Protein AF-A0A946Z8Q9-F1 (afdb_monomer)

Solvent-accessible surface area (backbone atoms only — not comparable to full-atom values): 5931 Å² total; per-residue (Å²): 140,80,82,81,82,78,81,79,78,79,78,78,73,75,74,75,56,94,86,62,81,88,84,80,86,64,91,68,65,74,88,68,70,53,39,60,85,47,65,48,72,38,86,86,81,73,43,79,38,34,37,30,40,34,45,59,48,85,63,48,77,48,76,58,93,95,43,80,46,76,53,61,46,21,22,44,54,72,86,50,52,94,92,63,60,55,75,99

Nearest PDB structures (foldseek):
  3qc2-assembly1_A  TM=9.408E-01  e=6.663E-05  Bacteroides ovatus ATCC 8483
  3qc2-assembly2_B  TM=9.417E-01  e=1.160E-04  Bacteroides ovatus ATCC 8483
  3r67-assembly2_B  TM=9.187E-01  e=1.678E-04  Bacteroides thetaiotaomicron VPI-5482
  5a7v-assembly2_B  TM=9.314E-01  e=1.578E-04  Bacteroides thetaiotaomicron
  3taw-assembly1_A  TM=9.002E-01  e=2.147E-04  Parabacteroides distasonis ATCC 8503

Radius of gyration: 23.04 Å; Cα contacts (8 Å, |Δi|>4): 105; chains: 1; bounding box: 38×58×70 Å

Secondary structure (DSSP, 8-state):
-------------PPPPTTPPP----TT--S----TT--EE-TTTSSEE-TTSS-EEEEEEEEETTEEEEEEEEBS-SS--TT---B-

Mean predicted aligned error: 9.03 Å

Structure (mmCIF, N/CA/C/O backbone):
data_AF-A0A946Z8Q9-F1
#
_entry.id   AF-A0A946Z8Q9-F1
#
loop_
_atom_site.group_PDB
_atom_site.id
_atom_site.type_symbol
_atom_site.label_atom_id
_atom_site.label_alt_id
_atom_site.label_comp_id
_atom_site.label_asym_id
_atom_site.label_entity_id
_atom_site.label_seq_id
_atom_site.pdbx_PDB_ins_code
_atom_site.Cartn_x
_atom_site.Cartn_y
_atom_site.Cartn_z
_atom_site.occupancy
_atom_site.B_iso_or_equiv
_atom_site.auth_seq_id
_atom_site.auth_comp_id
_atom_site.auth_asym_id
_atom_site.auth_atom_id
_atom_site.pdbx_PDB_model_num
ATOM 1 N N . MET A 1 1 ? 8.476 39.417 -50.509 1.00 44.69 1 MET A N 1
ATOM 2 C CA . MET A 1 1 ? 9.517 39.043 -49.532 1.00 44.69 1 MET A CA 1
ATOM 3 C C . MET A 1 1 ? 8.791 38.616 -48.263 1.00 44.69 1 MET A C 1
ATOM 5 O O . MET A 1 1 ? 8.455 39.462 -47.452 1.00 44.69 1 MET A O 1
ATOM 9 N N . VAL A 1 2 ? 8.411 37.343 -48.159 1.00 41.16 2 VAL A N 1
ATOM 10 C CA . VAL A 1 2 ? 7.779 36.804 -46.946 1.00 41.16 2 VAL A CA 1
ATOM 11 C C . VAL A 1 2 ? 8.618 35.597 -46.565 1.00 41.16 2 VAL A C 1
ATOM 13 O O . VAL A 1 2 ? 8.587 34.576 -47.244 1.00 41.16 2 VAL A O 1
ATOM 16 N N . GLY A 1 3 ? 9.493 35.795 -45.581 1.00 43.53 3 GLY A N 1
ATOM 17 C CA . GLY A 1 3 ? 10.382 34.758 -45.077 1.00 43.53 3 GLY A CA 1
ATOM 18 C C . GLY A 1 3 ? 9.574 33.744 -44.283 1.00 43.53 3 GLY A C 1
ATOM 19 O O . GLY A 1 3 ? 8.947 34.097 -43.288 1.00 43.53 3 GLY A O 1
ATOM 20 N N . SER A 1 4 ? 9.577 32.495 -44.739 1.00 55.53 4 SER A N 1
ATOM 21 C CA . SER A 1 4 ? 9.062 31.369 -43.969 1.00 55.53 4 SER A CA 1
ATOM 22 C C . SER A 1 4 ? 10.014 31.116 -42.802 1.00 55.53 4 SER A C 1
ATOM 24 O O . SER A 1 4 ? 11.144 30.673 -43.005 1.00 55.53 4 SER A O 1
ATOM 26 N N . LEU A 1 5 ? 9.576 31.439 -41.587 1.00 54.09 5 LEU A N 1
ATOM 27 C CA . LEU A 1 5 ? 10.307 31.139 -40.362 1.00 54.09 5 LEU A CA 1
ATOM 28 C C . LEU A 1 5 ? 10.071 29.664 -40.013 1.00 54.09 5 LEU A C 1
ATOM 30 O O . LEU A 1 5 ? 9.098 29.316 -39.349 1.00 54.09 5 LEU A O 1
ATOM 34 N N . THR A 1 6 ? 10.938 28.783 -40.506 1.00 60.22 6 THR A N 1
ATOM 35 C CA . THR A 1 6 ? 10.923 27.367 -40.126 1.00 60.22 6 THR A CA 1
ATOM 36 C C . THR A 1 6 ? 11.475 27.241 -38.708 1.00 60.22 6 THR A C 1
ATOM 38 O O . THR A 1 6 ? 12.678 27.371 -38.485 1.00 60.22 6 THR A O 1
ATOM 41 N N . LEU A 1 7 ? 10.589 27.020 -37.738 1.00 60.16 7 LEU A N 1
ATOM 42 C CA . LEU A 1 7 ? 10.956 26.740 -36.355 1.00 60.16 7 LEU A CA 1
ATOM 43 C C . LEU A 1 7 ? 11.522 25.311 -36.280 1.00 60.16 7 LEU A C 1
ATOM 45 O O . LEU A 1 7 ? 10.783 24.333 -36.381 1.00 60.16 7 LEU A O 1
ATOM 49 N N . LEU A 1 8 ? 12.844 25.191 -36.160 1.00 57.44 8 LEU A N 1
ATOM 50 C CA . LEU A 1 8 ? 13.529 23.909 -36.016 1.00 57.44 8 LEU A CA 1
ATOM 51 C C . LEU A 1 8 ? 13.392 23.437 -34.557 1.00 57.44 8 LEU A C 1
ATOM 53 O O . LEU A 1 8 ? 14.125 23.891 -33.680 1.00 57.44 8 LEU A O 1
ATOM 57 N N . PHE A 1 9 ? 12.446 22.539 -34.277 1.00 58.06 9 PHE A N 1
ATOM 58 C CA . PHE A 1 9 ? 12.424 21.811 -33.007 1.00 58.06 9 PHE A CA 1
ATOM 59 C C . PHE A 1 9 ? 13.566 20.793 -33.013 1.00 58.06 9 PHE A C 1
ATOM 61 O O . PHE A 1 9 ? 13.457 19.719 -33.603 1.00 58.06 9 PHE A O 1
ATOM 68 N N . ILE A 1 10 ? 14.680 21.134 -32.366 1.00 58.2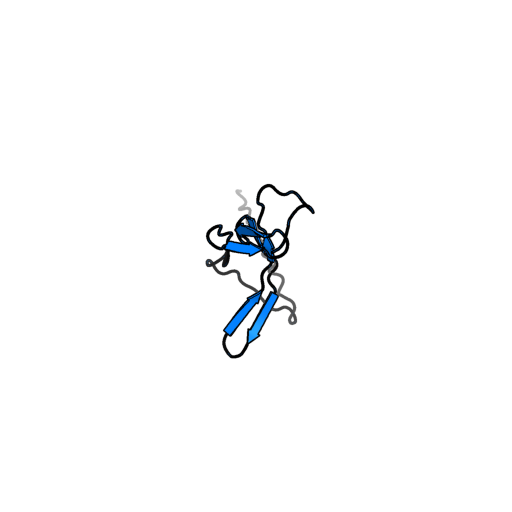5 10 ILE A N 1
ATOM 69 C CA . ILE A 1 10 ? 15.728 20.164 -32.052 1.00 58.25 10 ILE A CA 1
ATOM 70 C C . ILE A 1 10 ? 15.178 19.279 -30.929 1.00 58.25 10 ILE A C 1
ATOM 72 O O . ILE A 1 10 ? 15.301 19.601 -29.749 1.00 58.25 10 ILE A O 1
ATOM 76 N N . TYR A 1 11 ? 14.535 18.170 -31.296 1.00 59.97 11 TYR A N 1
ATOM 77 C CA . TYR A 1 11 ? 14.304 17.068 -30.370 1.00 59.97 11 TYR A CA 1
ATOM 78 C C . TYR A 1 11 ? 15.663 16.440 -30.062 1.00 59.97 11 TYR A C 1
ATOM 80 O O . TYR A 1 11 ? 16.129 15.545 -30.762 1.00 59.97 11 TYR A O 1
ATOM 88 N N . SER A 1 12 ? 16.329 16.937 -29.021 1.00 55.88 12 SER A N 1
ATOM 89 C CA . SER A 1 12 ? 17.408 16.183 -28.393 1.00 55.88 12 SER A CA 1
ATOM 90 C C . SER A 1 12 ? 16.763 15.064 -27.581 1.00 55.88 12 SER A C 1
ATOM 92 O O . SER A 1 12 ? 16.489 15.214 -26.391 1.00 55.88 12 SER A O 1
ATOM 94 N N . CYS A 1 13 ? 16.460 13.945 -28.236 1.00 61.31 13 CYS A N 1
ATOM 95 C CA . CYS A 1 13 ? 16.355 12.687 -27.516 1.00 61.31 13 CYS A CA 1
ATOM 96 C C . CYS A 1 13 ? 17.775 12.356 -27.061 1.00 61.31 13 CYS A C 1
ATOM 98 O O . CYS A 1 13 ? 18.596 11.907 -27.859 1.00 61.31 13 CYS A O 1
ATOM 100 N N . ALA A 1 14 ? 18.090 12.643 -25.797 1.00 67.25 14 ALA A N 1
ATOM 101 C CA . ALA A 1 14 ? 19.282 12.085 -25.185 1.00 67.25 14 ALA A CA 1
ATOM 102 C C . ALA A 1 14 ? 19.184 10.564 -25.345 1.00 67.25 14 ALA A C 1
ATOM 104 O O . ALA A 1 14 ? 18.227 9.955 -24.861 1.00 67.25 14 ALA A O 1
ATOM 105 N N . ASN A 1 15 ? 20.118 9.966 -26.087 1.00 71.44 15 ASN A N 1
ATOM 106 C CA . ASN A 1 15 ? 20.206 8.516 -26.136 1.00 71.44 15 ASN A CA 1
ATOM 107 C C . ASN A 1 15 ? 20.455 8.055 -24.698 1.00 71.44 15 ASN A C 1
ATOM 109 O O . ASN A 1 15 ? 21.407 8.551 -24.088 1.00 71.44 15 ASN A O 1
ATOM 113 N N . PRO A 1 16 ? 19.600 7.189 -24.129 1.00 77.69 16 PRO A N 1
ATOM 114 C CA . PRO A 1 16 ? 19.852 6.677 -22.798 1.00 77.69 16 PRO A CA 1
ATOM 115 C C . PRO A 1 16 ? 21.221 6.010 -22.810 1.00 77.69 16 PRO A C 1
ATOM 117 O O . PRO A 1 16 ? 21.573 5.289 -23.748 1.00 77.69 16 PRO A O 1
ATOM 120 N N . GLU A 1 17 ? 22.010 6.307 -21.785 1.00 87.06 17 GLU A N 1
ATOM 121 C CA . GLU A 1 17 ? 23.312 5.685 -21.623 1.00 87.06 17 GLU A CA 1
ATOM 122 C C . GLU A 1 17 ? 23.171 4.152 -21.675 1.00 87.06 17 GLU A C 1
ATOM 124 O O . GLU A 1 17 ? 22.192 3.626 -21.140 1.00 87.06 17 GLU A O 1
ATOM 129 N N . PRO A 1 18 ? 24.133 3.403 -22.249 1.00 88.81 18 PRO A N 1
ATOM 130 C CA . PRO A 1 18 ? 23.995 1.956 -22.466 1.00 88.81 18 PRO A CA 1
ATOM 131 C C . PRO A 1 18 ? 23.725 1.118 -21.204 1.00 88.81 18 PRO A C 1
ATOM 133 O O . PRO A 1 18 ? 23.345 -0.045 -21.302 1.00 88.81 18 PRO A O 1
ATOM 136 N N . TRP A 1 19 ? 23.967 1.687 -20.022 1.00 90.38 19 TRP A N 1
ATOM 137 C CA . TRP A 1 19 ? 23.770 1.056 -18.718 1.00 90.38 19 TRP A CA 1
ATOM 138 C C . TRP A 1 19 ? 22.406 1.365 -18.078 1.00 90.38 19 TRP A C 1
ATOM 140 O O . TRP A 1 19 ? 22.083 0.789 -17.038 1.00 90.38 19 TRP A O 1
ATOM 150 N N . LEU A 1 20 ? 21.607 2.263 -18.662 1.00 91.12 20 LEU A N 1
ATOM 151 C CA . LEU A 1 20 ? 20.259 2.568 -18.190 1.00 91.12 20 LEU A CA 1
ATOM 152 C C . LEU A 1 20 ? 19.249 1.576 -18.766 1.00 91.12 20 LEU A C 1
ATOM 154 O O . LEU A 1 20 ? 19.213 1.313 -19.966 1.00 91.12 20 LEU A O 1
ATOM 158 N N . LEU A 1 21 ? 18.371 1.074 -17.901 1.00 87.94 21 LEU A N 1
ATOM 159 C CA . LEU A 1 21 ? 17.178 0.352 -18.323 1.00 87.94 21 LEU A CA 1
ATOM 160 C C . LEU A 1 21 ? 16.056 1.354 -18.612 1.00 87.94 21 LEU A C 1
ATOM 162 O O . LEU A 1 21 ? 15.860 2.314 -17.866 1.00 87.94 21 LEU A O 1
ATOM 166 N N . GLY A 1 22 ? 15.313 1.123 -19.693 1.00 88.50 22 GLY A N 1
ATOM 167 C CA . GLY A 1 22 ? 14.092 1.869 -19.983 1.00 88.50 22 GLY A CA 1
ATOM 168 C C . GLY A 1 22 ? 12.943 1.442 -19.067 1.00 88.50 22 GLY A C 1
ATOM 169 O O . GLY A 1 22 ? 12.866 0.288 -18.647 1.00 88.50 22 GLY A O 1
ATOM 170 N N . PHE A 1 23 ? 12.030 2.370 -18.785 1.00 91.44 23 PHE A N 1
ATOM 171 C CA . PHE A 1 23 ? 10.764 2.089 -18.114 1.00 91.44 23 PHE A CA 1
ATOM 172 C C . PHE A 1 23 ? 9.653 2.887 -18.794 1.00 91.44 23 PHE A C 1
ATOM 174 O O . PHE A 1 23 ? 9.765 4.104 -18.942 1.00 91.44 23 PHE A O 1
ATOM 181 N N . GLU A 1 24 ? 8.579 2.207 -19.182 1.00 93.19 24 GLU A N 1
ATOM 182 C CA . GLU A 1 24 ? 7.392 2.819 -19.771 1.00 93.19 24 GLU A CA 1
ATOM 183 C C . GLU A 1 24 ? 6.200 2.587 -18.843 1.00 93.19 24 GLU A C 1
ATOM 185 O O . GLU A 1 24 ? 5.973 1.477 -18.356 1.00 93.19 24 GLU A O 1
ATOM 190 N N . LYS A 1 25 ? 5.447 3.652 -18.560 1.00 94.81 25 LYS A N 1
ATOM 191 C CA . LYS A 1 25 ? 4.227 3.538 -17.763 1.00 94.81 25 LYS A CA 1
ATOM 192 C C . LYS A 1 25 ? 3.132 2.908 -18.611 1.00 94.81 25 LYS A C 1
ATOM 194 O O . LYS A 1 25 ? 2.914 3.317 -19.741 1.00 94.81 25 LYS A O 1
ATOM 199 N N . THR A 1 26 ? 2.402 1.968 -18.027 1.00 95.75 26 THR A N 1
ATOM 200 C CA . THR A 1 26 ? 1.178 1.442 -18.629 1.00 95.75 26 THR A CA 1
ATOM 201 C C . THR A 1 26 ? -0.023 2.308 -18.249 1.00 95.75 26 THR A C 1
ATOM 203 O O . THR A 1 26 ? -0.030 2.954 -17.195 1.00 95.75 26 THR A O 1
ATOM 206 N N . GLU A 1 27 ? -1.076 2.234 -19.062 1.00 97.19 27 GLU A N 1
ATOM 207 C CA . GLU A 1 27 ? -2.386 2.853 -18.795 1.00 97.19 27 GLU A CA 1
ATOM 208 C C . GLU A 1 27 ? -3.133 2.215 -17.605 1.00 97.19 27 GLU A C 1
ATOM 210 O O . GLU A 1 27 ? -4.177 2.704 -17.194 1.00 97.19 27 GLU A O 1
ATOM 215 N N . LEU A 1 28 ? -2.615 1.118 -17.034 1.00 96.56 28 LEU A N 1
ATOM 216 C CA . LEU A 1 28 ? -3.235 0.422 -15.897 1.00 96.56 28 LEU A CA 1
ATOM 217 C C . LEU A 1 28 ? -3.033 1.141 -14.557 1.00 96.56 28 LEU A C 1
ATOM 219 O O . LEU A 1 28 ? -3.618 0.738 -13.557 1.00 96.56 28 LEU A O 1
ATOM 223 N N . ASN A 1 29 ? -2.159 2.147 -14.496 1.00 95.44 29 ASN A N 1
ATOM 224 C CA . ASN A 1 29 ? -1.881 2.849 -13.249 1.00 95.44 29 ASN A CA 1
ATOM 225 C C . ASN A 1 29 ? -3.070 3.734 -12.812 1.00 95.44 29 ASN A C 1
ATOM 227 O O . ASN A 1 29 ? -3.656 4.406 -13.660 1.00 95.44 29 ASN A O 1
ATOM 231 N N . PRO A 1 30 ? -3.360 3.834 -11.498 1.00 95.88 30 PRO A N 1
ATOM 232 C CA . PRO A 1 30 ? -2.677 3.160 -10.392 1.00 95.88 30 PRO A CA 1
ATOM 233 C C . PRO A 1 30 ? -3.100 1.691 -10.250 1.00 95.88 30 PRO A C 1
ATOM 235 O O . PRO A 1 30 ? -4.271 1.355 -10.365 1.00 95.88 30 PRO A O 1
ATOM 238 N N . ILE A 1 31 ? -2.144 0.814 -9.935 1.00 95.94 31 ILE A N 1
ATOM 239 C CA . ILE A 1 31 ? -2.418 -0.623 -9.744 1.00 95.94 31 ILE A CA 1
ATOM 240 C C . ILE A 1 31 ? -2.985 -0.967 -8.355 1.00 95.94 31 ILE A C 1
ATOM 242 O O . ILE A 1 31 ? -3.418 -2.092 -8.131 1.00 95.94 31 ILE A O 1
ATOM 246 N N . MET A 1 32 ? -2.949 -0.019 -7.415 1.00 95.06 32 MET A N 1
ATOM 247 C CA . MET A 1 32 ? -3.510 -0.128 -6.067 1.00 95.06 32 MET A CA 1
ATOM 248 C C . MET A 1 32 ? -4.064 1.234 -5.652 1.00 95.06 32 MET A C 1
ATOM 250 O O . MET A 1 32 ? -3.475 2.267 -5.974 1.00 95.06 32 MET A O 1
ATOM 254 N N . THR A 1 33 ? -5.172 1.230 -4.920 1.00 96.69 33 THR A N 1
ATOM 255 C CA . THR A 1 33 ? -5.815 2.429 -4.373 1.00 96.69 33 THR A CA 1
ATOM 256 C C . THR A 1 33 ? -6.241 2.179 -2.933 1.00 96.69 33 THR A C 1
ATOM 258 O O . THR A 1 33 ? -6.318 1.030 -2.489 1.00 96.69 33 THR A O 1
ATOM 261 N N . ALA A 1 34 ? -6.511 3.254 -2.197 1.00 96.94 34 ALA A N 1
ATOM 262 C CA . ALA A 1 34 ? -7.121 3.146 -0.883 1.00 96.94 34 ALA A CA 1
ATOM 263 C C . ALA A 1 34 ? -8.467 2.416 -0.988 1.00 96.94 34 ALA A C 1
ATOM 265 O O . ALA A 1 34 ? -9.211 2.602 -1.956 1.00 96.94 34 ALA A O 1
ATOM 266 N N . ASP A 1 35 ? -8.751 1.567 -0.009 1.00 97.56 35 ASP A N 1
ATOM 267 C CA . ASP A 1 35 ? -9.967 0.772 0.054 1.00 97.56 35 ASP A CA 1
ATOM 268 C C . ASP A 1 35 ? -10.363 0.546 1.528 1.00 97.56 35 ASP A C 1
ATOM 270 O O . ASP A 1 35 ? -9.729 -0.244 2.234 1.00 97.56 35 ASP A O 1
ATOM 274 N N . PRO A 1 36 ? -11.418 1.226 2.018 1.00 97.25 36 PRO A N 1
ATOM 275 C CA . PRO A 1 36 ? -11.864 1.113 3.404 1.00 97.25 36 PRO A CA 1
ATOM 276 C C . PRO A 1 36 ? -12.578 -0.212 3.710 1.00 97.25 36 PRO A C 1
ATOM 278 O O . PRO A 1 36 ? -12.941 -0.452 4.861 1.00 97.25 36 PRO A O 1
ATOM 281 N N . SER A 1 37 ? -12.822 -1.069 2.710 1.00 98.25 37 SER A N 1
ATOM 282 C CA . SER A 1 37 ? -13.467 -2.367 2.927 1.00 98.25 37 SER A CA 1
ATOM 283 C C . SER A 1 37 ? -12.541 -3.389 3.595 1.00 98.25 37 SER A C 1
ATOM 285 O O . SER A 1 37 ? -13.027 -4.330 4.230 1.00 98.25 37 SER A O 1
ATOM 287 N N . TYR A 1 38 ? -11.219 -3.191 3.523 1.00 97.75 38 TYR A N 1
ATOM 288 C CA . TYR A 1 38 ? -10.253 -4.036 4.219 1.00 97.75 38 TYR A CA 1
ATOM 289 C C . TYR A 1 38 ? -10.115 -3.616 5.677 1.00 97.75 38 TYR A C 1
ATOM 291 O O . TYR A 1 38 ? -9.644 -2.524 5.995 1.00 97.75 38 TYR A O 1
ATOM 299 N N . SER A 1 39 ? -10.478 -4.525 6.580 1.00 97.81 39 SER A N 1
ATOM 300 C CA . SER A 1 39 ? -10.405 -4.288 8.017 1.00 97.81 39 SER A CA 1
ATOM 301 C C . SER A 1 39 ? -9.773 -5.457 8.762 1.00 97.81 39 SER A C 1
ATOM 303 O O . SER A 1 39 ? -9.831 -6.606 8.320 1.00 97.81 39 SER A O 1
ATOM 305 N N . PHE A 1 40 ? -9.149 -5.158 9.900 1.00 97.69 40 PHE A N 1
ATOM 306 C CA . PHE A 1 40 ? -8.701 -6.167 10.856 1.00 97.69 40 PHE A CA 1
ATOM 307 C C . PHE A 1 40 ? -8.769 -5.626 12.284 1.00 97.69 40 PHE A C 1
ATOM 309 O O . PHE A 1 40 ? -8.812 -4.415 12.498 1.00 97.69 40 PHE A O 1
ATOM 316 N N . ILE A 1 41 ? -8.772 -6.524 13.268 1.00 98.19 41 ILE A N 1
ATOM 317 C CA . ILE A 1 41 ? -8.648 -6.146 14.679 1.00 98.19 41 ILE A CA 1
ATOM 318 C C . ILE A 1 41 ? -7.170 -5.866 14.952 1.00 98.19 41 ILE A C 1
ATOM 320 O O . ILE A 1 41 ? -6.359 -6.794 14.993 1.00 98.19 41 ILE A O 1
ATOM 324 N N . CYS A 1 42 ? -6.810 -4.594 15.121 1.00 97.31 42 CYS A N 1
ATOM 325 C CA . CYS A 1 42 ? -5.436 -4.210 15.407 1.00 97.31 42 CYS A CA 1
ATOM 326 C C . CYS A 1 42 ? -5.062 -4.641 16.832 1.00 97.31 42 CYS A C 1
ATOM 328 O O . CYS A 1 42 ? -5.664 -4.154 17.787 1.00 97.31 42 CYS A O 1
ATOM 330 N N . PRO A 1 43 ? -4.041 -5.497 17.026 1.00 96.81 43 PRO A N 1
ATOM 331 C CA . PRO A 1 43 ? -3.686 -5.985 18.358 1.00 96.81 43 PRO A CA 1
ATOM 332 C C . PRO A 1 43 ? -3.075 -4.898 19.253 1.00 96.81 43 PRO A C 1
ATOM 334 O O . PRO A 1 43 ? -2.990 -5.086 20.462 1.00 96.81 43 PRO A O 1
ATOM 337 N N . VAL A 1 44 ? -2.632 -3.778 18.668 1.00 96.12 44 VAL A N 1
ATOM 338 C CA . VAL A 1 44 ? -2.032 -2.659 19.405 1.00 96.12 44 VAL A CA 1
ATOM 339 C C . VAL A 1 44 ? -3.102 -1.719 19.960 1.00 96.12 44 VAL A C 1
ATOM 341 O O . VAL A 1 44 ? -2.997 -1.326 21.117 1.00 96.12 44 VAL A O 1
ATOM 344 N N . SER A 1 45 ? -4.127 -1.364 19.173 1.00 95.00 45 SER A N 1
ATOM 345 C CA . SER A 1 45 ? -5.233 -0.521 19.662 1.00 95.00 45 SER A CA 1
ATOM 346 C C . SER A 1 45 ? -6.353 -1.321 20.330 1.00 95.00 45 SER A C 1
ATOM 348 O O . SER A 1 45 ? -7.044 -0.785 21.186 1.00 95.00 45 SER A O 1
ATOM 350 N N . GLY A 1 46 ? -6.528 -2.596 19.969 1.00 97.06 46 GLY A N 1
ATOM 351 C CA . GLY A 1 46 ? -7.673 -3.413 20.382 1.00 97.06 46 GLY A CA 1
ATOM 352 C C . GLY A 1 46 ? -8.946 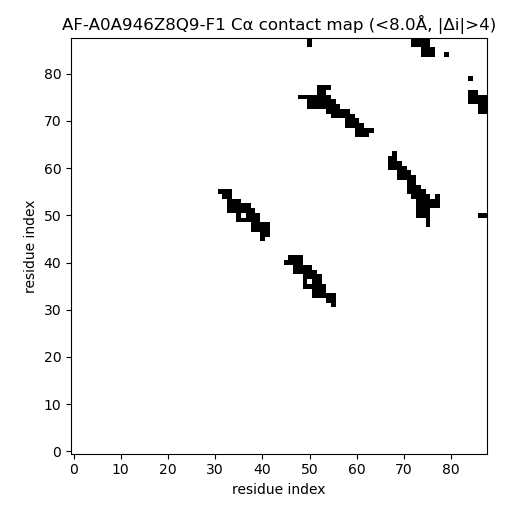-3.163 19.564 1.00 97.06 46 GLY A C 1
ATOM 353 O O . GLY A 1 46 ? -9.961 -3.806 19.820 1.00 97.06 46 GLY A O 1
ATOM 354 N N . ASP A 1 47 ? -8.885 -2.282 18.563 1.00 96.81 47 ASP A N 1
ATOM 355 C CA . ASP A 1 47 ? -10.029 -1.860 17.754 1.00 96.81 47 ASP A CA 1
ATOM 356 C C . ASP A 1 47 ? -10.003 -2.473 16.350 1.00 96.81 47 ASP A C 1
ATOM 358 O O . ASP A 1 47 ? -8.951 -2.846 15.821 1.00 96.81 47 ASP A O 1
ATOM 362 N N . THR A 1 48 ? -11.172 -2.540 15.709 1.00 97.88 48 THR A N 1
ATOM 363 C CA . THR A 1 48 ? -11.250 -2.832 14.271 1.00 97.88 48 THR A CA 1
ATOM 364 C C . THR A 1 48 ? -10.841 -1.590 13.485 1.00 97.88 48 THR A C 1
ATOM 366 O O . THR A 1 48 ? -11.469 -0.544 13.632 1.00 97.88 48 THR A O 1
ATOM 369 N N . VAL A 1 49 ? -9.813 -1.705 12.643 1.00 97.56 49 VAL A N 1
ATOM 370 C CA . VAL A 1 49 ? -9.281 -0.601 11.828 1.00 97.56 49 VAL A CA 1
ATOM 371 C C . VAL A 1 49 ? -9.441 -0.902 10.341 1.00 97.56 49 VAL A C 1
ATOM 373 O O . VAL A 1 49 ? -9.170 -2.022 9.901 1.00 97.56 49 VAL A O 1
ATOM 376 N N . ALA A 1 50 ? -9.863 0.098 9.565 1.00 97.88 50 ALA A N 1
ATOM 377 C CA . ALA A 1 50 ? -9.866 0.050 8.105 1.00 97.88 50 ALA A CA 1
ATOM 378 C C . ALA A 1 50 ? -8.463 0.408 7.594 1.00 97.88 50 ALA A C 1
ATOM 380 O O . ALA A 1 50 ? -8.145 1.547 7.268 1.00 97.88 50 ALA A O 1
ATOM 381 N N . TRP A 1 51 ? -7.574 -0.577 7.618 1.00 97.38 51 TRP A N 1
ATOM 382 C CA . TRP A 1 51 ? -6.125 -0.367 7.561 1.00 97.38 51 TRP A CA 1
ATOM 383 C C . TRP A 1 51 ? -5.583 0.148 6.225 1.00 97.38 51 TRP A C 1
ATOM 385 O O . TRP A 1 51 ? -4.457 0.632 6.172 1.00 97.38 51 TRP A O 1
ATOM 395 N N . GLN A 1 52 ? -6.382 0.043 5.164 1.00 97.31 52 GLN A N 1
ATOM 396 C CA . GLN A 1 52 ? -6.068 0.514 3.816 1.00 97.31 52 GLN A CA 1
ATOM 397 C C . GLN A 1 52 ? -6.93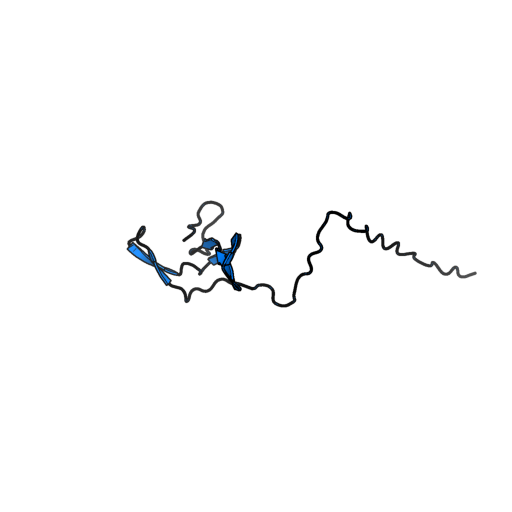1 1.727 3.417 1.00 97.31 52 GLN A C 1
ATOM 399 O O . GLN A 1 52 ? -7.132 1.989 2.233 1.00 97.31 52 GLN A O 1
ATOM 404 N N . GLN A 1 53 ? -7.501 2.454 4.381 1.00 97.00 53 GLN A N 1
ATOM 405 C CA . GLN A 1 53 ? -8.481 3.508 4.108 1.00 97.00 53 GLN A CA 1
ATOM 406 C C . GLN A 1 53 ? -7.881 4.815 3.564 1.00 97.00 53 GLN A C 1
ATOM 408 O O . GLN A 1 53 ? -8.587 5.528 2.850 1.00 97.00 53 GLN A O 1
ATOM 413 N N . ALA A 1 54 ? -6.628 5.148 3.889 1.00 96.25 54 ALA A N 1
ATOM 414 C CA . ALA A 1 54 ? -6.044 6.452 3.571 1.00 96.25 54 ALA A CA 1
ATOM 415 C C . ALA A 1 54 ? -5.109 6.409 2.356 1.00 96.25 54 ALA A C 1
ATOM 417 O O . ALA A 1 54 ? -5.512 6.770 1.253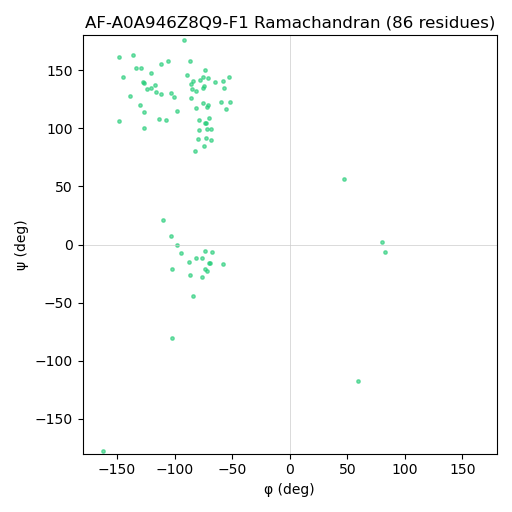 1.00 96.25 54 ALA A O 1
ATOM 418 N N . ASP A 1 55 ? -3.866 5.965 2.542 1.00 95.50 55 ASP A N 1
ATOM 419 C CA . ASP A 1 55 ? -2.838 5.969 1.502 1.00 95.50 55 ASP A CA 1
ATOM 420 C C . ASP A 1 55 ? -2.215 4.582 1.334 1.00 95.50 55 ASP A C 1
ATOM 422 O O . ASP A 1 55 ? -1.913 3.899 2.313 1.00 95.50 55 ASP A O 1
ATOM 426 N N . VAL A 1 56 ? -1.974 4.193 0.076 1.00 96.75 56 VAL A N 1
ATOM 427 C CA . VAL A 1 56 ? -1.245 2.973 -0.309 1.00 96.75 56 VAL A CA 1
ATOM 428 C C . VAL A 1 56 ? -0.106 3.303 -1.259 1.00 96.75 56 VAL A C 1
ATOM 430 O O . VAL A 1 56 ? -0.314 3.774 -2.376 1.00 96.75 56 VAL A O 1
ATOM 433 N N . PHE A 1 57 ? 1.127 3.094 -0.807 1.00 96.12 57 PHE A N 1
ATOM 434 C CA . PHE A 1 57 ? 2.308 3.595 -1.506 1.00 96.12 57 PHE A CA 1
ATOM 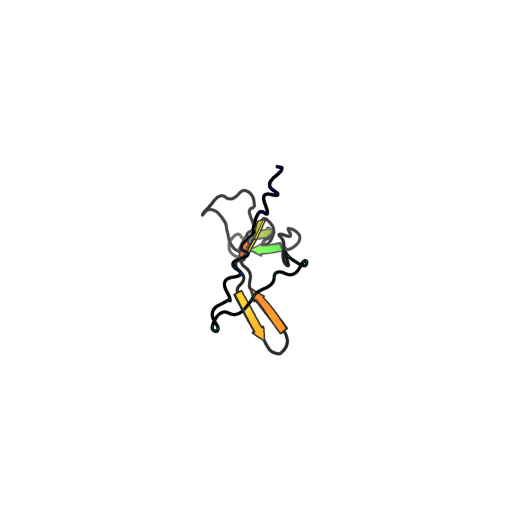435 C C . PHE A 1 57 ? 3.587 2.880 -1.050 1.00 96.12 57 PHE A C 1
ATOM 437 O O . PHE A 1 57 ? 3.551 1.943 -0.254 1.00 96.12 57 PHE A O 1
ATOM 444 N N . ASN A 1 58 ? 4.731 3.299 -1.597 1.00 96.62 58 ASN A N 1
ATOM 445 C CA . ASN A 1 58 ? 6.072 2.806 -1.257 1.00 96.62 58 ASN A CA 1
ATOM 446 C C . ASN A 1 58 ? 6.199 1.268 -1.183 1.00 96.62 58 ASN A C 1
ATOM 448 O O . ASN A 1 58 ? 6.614 0.743 -0.146 1.00 96.62 58 ASN A O 1
ATOM 452 N N . PRO A 1 59 ? 5.848 0.527 -2.253 1.00 97.44 59 PRO A N 1
ATOM 453 C CA . PRO A 1 59 ? 5.919 -0.923 -2.228 1.00 97.44 59 PRO A CA 1
ATOM 454 C C . PRO A 1 59 ? 7.354 -1.448 -2.343 1.00 97.44 59 PRO A C 1
ATOM 456 O O . PRO A 1 59 ? 8.168 -0.936 -3.113 1.00 97.44 59 PRO A O 1
ATOM 459 N N . GLY A 1 60 ? 7.627 -2.541 -1.636 1.00 98.19 60 GLY A N 1
ATOM 460 C CA . GLY A 1 60 ? 8.654 -3.510 -2.001 1.00 98.19 60 GLY A CA 1
ATOM 461 C C . GLY A 1 60 ? 8.065 -4.583 -2.919 1.00 98.19 60 GLY A C 1
ATOM 462 O O . GLY A 1 60 ? 6.907 -4.969 -2.766 1.00 98.19 60 GLY A O 1
ATOM 463 N N . ALA A 1 61 ? 8.859 -5.082 -3.865 1.00 98.12 61 ALA A N 1
ATOM 464 C CA . ALA A 1 61 ? 8.457 -6.163 -4.760 1.00 98.12 61 ALA A CA 1
ATOM 465 C C . ALA A 1 61 ? 9.449 -7.324 -4.668 1.00 98.12 61 ALA A C 1
ATOM 467 O O . ALA A 1 61 ? 10.663 -7.119 -4.718 1.00 98.12 61 ALA A O 1
ATOM 468 N N . ILE A 1 62 ? 8.927 -8.543 -4.551 1.00 98.25 62 ILE A N 1
ATOM 469 C CA . ILE A 1 62 ? 9.714 -9.778 -4.592 1.00 98.25 62 ILE A CA 1
ATOM 470 C C . ILE A 1 62 ? 9.098 -10.751 -5.592 1.00 98.25 62 ILE A C 1
ATOM 472 O O . ILE A 1 62 ? 7.887 -10.757 -5.810 1.00 98.25 62 ILE A O 1
ATOM 476 N N . VAL A 1 63 ? 9.931 -11.606 -6.177 1.00 98.44 63 VAL A N 1
ATOM 477 C CA . VAL A 1 63 ? 9.467 -12.729 -6.996 1.00 98.44 63 VAL A CA 1
ATOM 478 C C . VAL A 1 63 ? 9.589 -13.999 -6.174 1.00 98.44 63 VAL A C 1
ATOM 480 O O . VAL A 1 63 ? 10.643 -14.278 -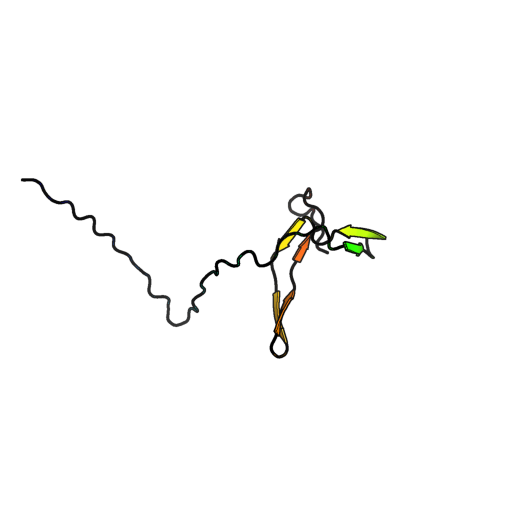5.599 1.00 98.44 63 VAL A O 1
ATOM 483 N N . ARG A 1 64 ? 8.516 -14.786 -6.132 1.00 97.94 64 ARG A N 1
ATOM 484 C CA . ARG A 1 64 ? 8.542 -16.143 -5.588 1.00 97.94 64 ARG A CA 1
ATOM 485 C C . ARG A 1 64 ? 7.888 -17.068 -6.602 1.00 97.94 64 ARG A C 1
ATOM 487 O O . ARG A 1 64 ? 6.715 -16.906 -6.920 1.00 97.94 64 ARG A O 1
ATOM 494 N N . ASN A 1 65 ? 8.656 -18.049 -7.072 1.00 97.00 65 ASN A N 1
ATOM 495 C CA . ASN A 1 65 ? 8.295 -18.923 -8.189 1.00 97.00 65 ASN A CA 1
ATOM 496 C C . ASN A 1 65 ? 8.041 -18.107 -9.473 1.00 97.00 65 ASN A C 1
ATOM 498 O O . ASN A 1 65 ? 8.957 -17.451 -9.959 1.00 97.00 65 ASN A O 1
ATOM 502 N N . ASP A 1 66 ? 6.821 -18.142 -10.001 1.00 97.69 66 ASP A N 1
ATOM 503 C CA . ASP A 1 66 ? 6.361 -17.464 -11.218 1.00 97.69 66 ASP A CA 1
ATOM 504 C C . ASP A 1 66 ? 5.519 -16.206 -10.929 1.00 97.69 66 ASP A C 1
ATOM 506 O O . ASP A 1 66 ? 4.951 -15.616 -11.845 1.00 97.69 66 ASP A O 1
ATOM 510 N N . THR A 1 67 ? 5.433 -15.788 -9.660 1.00 98.19 67 THR A N 1
ATOM 511 C CA . THR A 1 67 ? 4.524 -14.726 -9.214 1.00 98.19 67 THR A CA 1
ATOM 512 C C . THR A 1 67 ? 5.282 -13.560 -8.574 1.00 98.19 67 THR A C 1
ATOM 514 O O . THR A 1 67 ? 6.173 -13.747 -7.737 1.00 98.19 67 THR A O 1
ATOM 517 N N . VAL A 1 68 ? 4.902 -12.336 -8.957 1.00 97.94 68 VAL A N 1
ATOM 518 C CA . VAL A 1 68 ? 5.357 -11.089 -8.327 1.00 97.94 68 VAL A CA 1
ATOM 519 C C . VAL A 1 68 ? 4.457 -10.779 -7.133 1.00 97.94 68 VAL A C 1
ATOM 521 O O . VAL A 1 68 ? 3.240 -10.690 -7.278 1.00 97.94 68 VAL A O 1
ATOM 524 N N . PHE A 1 69 ? 5.059 -10.575 -5.963 1.00 98.00 69 PHE A N 1
ATOM 525 C CA . PHE A 1 69 ? 4.375 -10.173 -4.737 1.00 98.00 69 PHE A CA 1
ATOM 526 C C . PHE A 1 69 ? 4.777 -8.749 -4.364 1.00 98.00 69 PHE A C 1
ATOM 528 O O . PHE A 1 69 ? 5.966 -8.433 -4.286 1.00 98.00 69 PHE A O 1
ATOM 535 N N . LEU A 1 70 ? 3.778 -7.909 -4.106 1.00 97.69 70 LEU A N 1
ATOM 536 C CA . LEU A 1 70 ? 3.950 -6.545 -3.618 1.00 97.69 70 LEU A CA 1
ATOM 537 C C . LEU A 1 70 ? 3.696 -6.514 -2.109 1.00 97.69 70 LEU A C 1
ATOM 539 O O . LEU A 1 70 ? 2.647 -6.955 -1.645 1.00 97.69 70 LEU A O 1
ATOM 543 N N . LEU A 1 71 ? 4.652 -5.976 -1.356 1.00 97.50 71 LEU A N 1
ATOM 544 C CA . LEU A 1 71 ? 4.500 -5.620 0.051 1.00 97.50 71 LEU A CA 1
ATOM 545 C C . LEU A 1 71 ? 4.449 -4.098 0.110 1.00 97.50 71 LEU A C 1
ATOM 547 O O . LEU A 1 71 ? 5.462 -3.443 -0.125 1.00 97.50 71 LEU A O 1
ATOM 551 N N . PHE A 1 72 ? 3.276 -3.533 0.358 1.00 97.00 72 PHE A N 1
ATOM 552 C CA . PHE A 1 72 ? 3.056 -2.090 0.303 1.00 97.00 72 PHE A CA 1
ATOM 553 C C . PHE A 1 72 ? 2.791 -1.505 1.684 1.00 97.00 72 PHE A C 1
ATOM 555 O O . PHE A 1 72 ? 2.345 -2.201 2.592 1.00 97.00 72 PHE A O 1
ATOM 562 N N . ARG A 1 73 ? 3.080 -0.210 1.831 1.00 97.12 73 ARG A N 1
ATOM 563 C CA . ARG A 1 73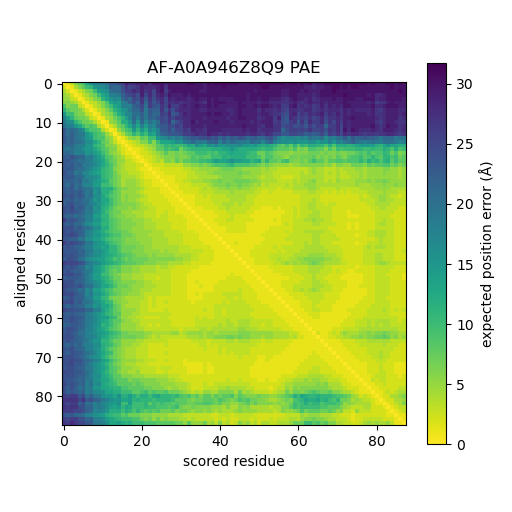 ? 2.705 0.566 3.010 1.00 97.12 73 ARG A CA 1
ATOM 564 C C . ARG A 1 73 ? 1.248 0.989 2.870 1.00 97.12 73 ARG A C 1
ATOM 566 O O . ARG A 1 73 ? 0.889 1.527 1.823 1.00 97.12 73 ARG A O 1
ATOM 573 N N . ALA A 1 74 ? 0.463 0.786 3.921 1.00 97.25 74 ALA A N 1
ATOM 574 C CA . ALA A 1 74 ? -0.927 1.210 4.012 1.00 97.25 74 ALA A CA 1
ATOM 575 C C . ALA A 1 74 ? -1.162 2.019 5.293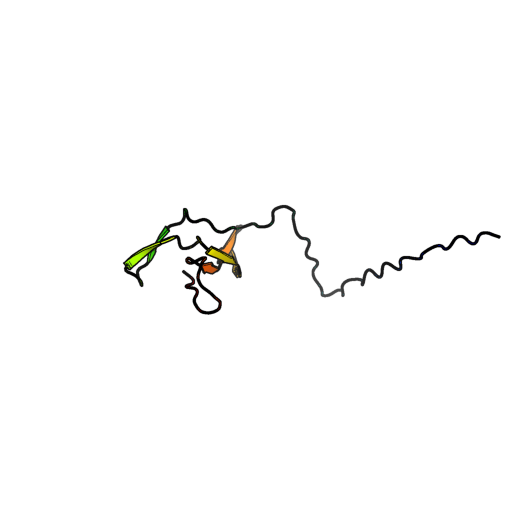 1.00 97.25 74 ALA A C 1
ATOM 577 O O . ALA A 1 74 ? -0.614 1.692 6.349 1.00 97.25 74 ALA A O 1
ATOM 578 N N . GLU A 1 75 ? -1.950 3.084 5.182 1.00 97.06 75 GLU A N 1
ATOM 579 C CA . GLU A 1 75 ? -2.307 3.973 6.290 1.00 97.06 75 GLU A CA 1
ATOM 580 C C . GLU A 1 75 ? -3.826 4.013 6.489 1.00 97.06 75 GLU A C 1
ATOM 582 O O . GLU A 1 75 ? -4.594 3.899 5.530 1.00 97.06 75 GLU A O 1
ATOM 587 N N . ASP A 1 76 ? -4.255 4.180 7.740 1.00 95.56 76 ASP A N 1
ATOM 588 C CA . ASP A 1 76 ? -5.653 4.040 8.164 1.00 95.56 76 ASP A CA 1
ATOM 589 C C . ASP A 1 76 ? -6.398 5.368 8.375 1.00 95.56 76 ASP A C 1
ATOM 591 O O . ASP A 1 76 ? -7.624 5.386 8.315 1.00 95.56 76 ASP A O 1
ATOM 595 N N . ASP A 1 77 ? -5.683 6.475 8.589 1.00 94.94 77 ASP A N 1
ATOM 596 C CA . ASP A 1 77 ? -6.274 7.783 8.896 1.00 94.94 77 ASP A CA 1
ATOM 597 C C . ASP A 1 77 ? -6.043 8.811 7.764 1.00 94.94 77 ASP A C 1
ATOM 599 O O . ASP A 1 77 ? -4.915 9.291 7.588 1.00 94.94 77 ASP A O 1
ATOM 603 N N . PRO A 1 78 ? -7.087 9.177 6.991 1.00 93.00 78 PRO A N 1
ATOM 604 C CA . PRO A 1 78 ? -6.976 10.171 5.925 1.00 93.00 78 PRO A CA 1
ATOM 605 C C . PRO A 1 78 ? -6.812 11.607 6.446 1.00 93.00 78 PRO A C 1
ATOM 607 O O . PRO A 1 78 ? -6.269 12.447 5.723 1.00 93.00 78 PRO A O 1
ATOM 610 N N . ASP A 1 79 ? -7.231 11.886 7.684 1.00 94.50 79 ASP A N 1
ATOM 611 C CA . ASP A 1 79 ? -7.185 13.214 8.304 1.00 94.50 79 ASP A CA 1
ATOM 612 C C . ASP A 1 79 ? -5.840 13.483 9.003 1.00 94.50 79 ASP A C 1
ATOM 614 O O . ASP A 1 79 ? -5.496 14.632 9.307 1.00 94.50 79 ASP A O 1
ATOM 618 N N . ALA A 1 80 ? -5.035 12.441 9.229 1.00 91.69 80 ALA A N 1
ATOM 619 C CA . ALA A 1 80 ? -3.723 12.576 9.843 1.00 91.69 80 ALA A CA 1
ATOM 620 C C . ALA A 1 80 ? -2.747 13.389 8.969 1.00 91.69 80 ALA A C 1
ATOM 622 O O . ALA A 1 80 ? -2.647 13.232 7.747 1.00 91.69 80 ALA A O 1
ATOM 623 N N . ILE A 1 81 ? -1.954 14.245 9.618 1.00 89.00 81 ILE A N 1
ATOM 624 C CA . ILE A 1 81 ? -0.945 15.096 8.969 1.00 89.00 81 ILE A CA 1
ATOM 625 C C . ILE A 1 81 ? 0.439 14.426 8.920 1.00 89.00 81 ILE A C 1
ATOM 627 O O . ILE A 1 81 ? 0.653 13.338 9.461 1.00 89.00 81 ILE A O 1
ATOM 631 N N . LEU A 1 82 ? 1.410 15.089 8.280 1.00 83.75 82 LEU A N 1
ATOM 632 C CA . LEU A 1 82 ? 2.790 14.607 8.155 1.00 83.75 82 LEU A CA 1
ATOM 633 C C . LEU A 1 82 ? 3.382 14.217 9.520 1.00 83.75 82 LEU A C 1
ATOM 635 O O . LEU A 1 82 ? 3.457 15.034 10.434 1.00 83.75 82 LEU A O 1
ATOM 639 N N . GLY A 1 83 ? 3.822 12.963 9.637 1.00 82.94 83 GLY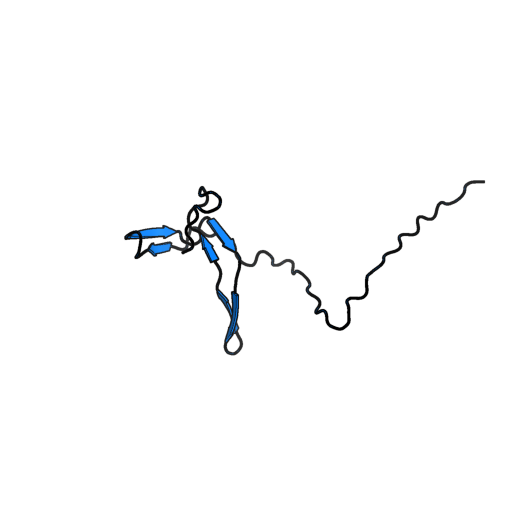 A N 1
ATOM 640 C CA . GLY A 1 83 ? 4.404 12.409 10.865 1.00 82.94 83 GLY A CA 1
ATOM 641 C C . GLY A 1 83 ? 3.395 11.917 11.910 1.00 82.94 83 GLY A C 1
ATOM 642 O O . GLY A 1 83 ? 3.821 11.310 12.886 1.00 82.94 83 GLY A O 1
ATOM 643 N N . GLY A 1 84 ? 2.089 12.129 11.709 1.00 88.44 84 GLY A N 1
ATOM 644 C CA . GLY A 1 84 ? 1.023 11.651 12.603 1.00 88.44 84 GLY A CA 1
ATOM 645 C C . GLY A 1 84 ? 0.344 10.356 12.152 1.00 88.44 84 GLY A C 1
ATOM 646 O O . GLY A 1 84 ? -0.575 9.886 12.813 1.00 88.44 84 GLY A O 1
ATOM 647 N N . ARG A 1 85 ? 0.761 9.794 11.015 1.00 89.06 85 ARG A N 1
ATOM 648 C CA . ARG A 1 85 ? 0.081 8.662 10.382 1.00 89.06 85 ARG A CA 1
ATOM 649 C C . ARG A 1 85 ? 0.514 7.331 10.971 1.00 89.06 85 ARG A C 1
ATOM 651 O O . ARG A 1 85 ? 1.705 7.119 11.208 1.00 89.06 85 ARG A O 1
ATOM 658 N N . THR A 1 86 ? -0.439 6.418 11.136 1.00 92.94 86 THR A N 1
ATOM 659 C CA . THR A 1 86 ? -0.136 5.042 11.525 1.00 92.94 86 THR A CA 1
ATOM 660 C C . THR A 1 86 ? -0.103 4.158 10.288 1.00 92.94 86 THR A C 1
ATOM 662 O O . THR A 1 86 ? -1.114 3.958 9.624 1.00 92.94 86 THR A O 1
ATOM 665 N N . SER A 1 87 ? 1.075 3.613 9.985 1.00 91.19 87 SER A N 1
ATOM 666 C CA . SER A 1 87 ? 1.169 2.499 9.042 1.00 91.19 87 SER A CA 1
ATOM 667 C C . SER A 1 87 ? 0.699 1.232 9.744 1.00 91.19 87 SER A C 1
ATOM 669 O O . SER A 1 87 ? 1.108 0.976 10.883 1.00 91.19 87 SER A O 1
ATOM 671 N N . ARG A 1 88 ? -0.137 0.451 9.071 1.00 88.69 88 ARG A N 1
ATOM 672 C CA . ARG A 1 88 ? -0.652 -0.820 9.583 1.00 88.69 88 ARG A CA 1
ATOM 673 C C . ARG A 1 88 ? -0.025 -2.015 8.886 1.00 88.69 88 ARG A C 1
ATOM 675 O O . ARG A 1 88 ? 0.410 -1.856 7.725 1.00 88.69 88 ARG A O 1
#

Foldseek 3Di:
DDDDPPDDDPPPPPDPDPPDDDDDDDPCPPPDAQDQVDWDQDPVVRHIFSFRHADWDDWDWDDDDPDIDTDIWGWGDNPDDPPRTDTD

Sequence (88 aa):
MVGSLTLLFIYSCANPEPWLLGFEKTELNPIMTADPSYSFICPVSGDTVAWQQADVFNPGAIVRNDTVFLLFRAEDDPDAILGGRTSR

pLDDT: mean 88.32, std 15.23, range [41.16, 98.44]